Protein AF-A0A7V0VY86-F1 (afdb_monomer)

Radius of gyration: 15.81 Å; Cα contacts (8 Å, |Δi|>4): 49; chains: 1; bounding box: 32×52×27 Å

Mean predicted aligned error: 5.52 Å

Nearest PDB structures (foldseek):
  6ovq-assembly2_B  TM=9.424E-01  e=4.653E-03  Streptomyces argillaceus
  3n6q-assembly3_B  TM=8.918E-01  e=1.572E-02  Escherichia coli DH5[alpha]
  7utf-assembly2_D  TM=8.938E-01  e=2.165E-02  Rhizobium leguminosarum
  1lqa-assembly1_A  TM=8.939E-01  e=2.797E-02  Escherichia coli
  7utf-assembly1_A  TM=7.248E-01  e=6.834E-03  Rhizobium leguminosarum

Foldseek 3Di:
DLVQLQVLQVVVVAGSLLVVQLVQLLDPVDPHDDDDDDDPVVCVRRVCSNVDNRDPVSVVSVVVVVVVVVVVVPPPPDDDDD

Secondary structure (DSSP, 8-state):
-HHHHHHHHHHTT--HHHHHHHHHHTSTT--------SSTHHHHHHGGGTT----HHHHHHHHHHHHHHHHHHTSPPP----

Structure (mmCIF, N/CA/C/O backbone):
data_AF-A0A7V0VY86-F1
#
_entry.id   AF-A0A7V0VY86-F1
#
loop_
_atom_site.group_PDB
_atom_site.id
_atom_site.type_symbol
_atom_site.label_atom_id
_atom_site.label_alt_id
_atom_site.label_comp_id
_atom_site.label_asym_id
_atom_site.label_entity_id
_atom_site.label_seq_id
_atom_site.pdbx_PDB_ins_code
_atom_site.Cartn_x
_atom_site.Cartn_y
_atom_site.Cartn_z
_atom_site.occupancy
_atom_site.B_iso_or_equiv
_atom_site.auth_seq_id
_atom_site.auth_comp_id
_atom_site.auth_asym_id
_atom_site.auth_atom_id
_atom_site.pdbx_PDB_model_num
ATOM 1 N N . MET A 1 1 ? -6.436 12.674 3.783 1.00 89.06 1 MET A N 1
ATOM 2 C CA . MET A 1 1 ? -6.251 11.663 2.723 1.00 89.06 1 MET A CA 1
ATOM 3 C C . MET A 1 1 ? -5.445 10.491 3.254 1.00 89.06 1 MET A C 1
ATOM 5 O O . MET A 1 1 ? -6.042 9.454 3.471 1.00 89.06 1 MET A O 1
ATOM 9 N N . VAL A 1 2 ? -4.157 10.677 3.565 1.00 93.75 2 VAL A N 1
ATOM 10 C CA . VAL A 1 2 ? -3.255 9.623 4.080 1.00 93.75 2 VAL A CA 1
ATOM 11 C C . VAL A 1 2 ? -3.862 8.834 5.251 1.00 93.75 2 VAL A C 1
ATOM 13 O O . VAL A 1 2 ? -3.964 7.616 5.172 1.00 93.75 2 VAL A O 1
ATOM 16 N N . GLU A 1 3 ? -4.379 9.517 6.279 1.00 96.00 3 GLU A N 1
ATOM 17 C CA . GLU A 1 3 ? -5.028 8.852 7.427 1.00 96.00 3 GLU A CA 1
ATOM 18 C C . GLU A 1 3 ? -6.267 8.027 7.060 1.00 96.00 3 GLU A C 1
ATOM 20 O O . GLU A 1 3 ? -6.578 7.064 7.745 1.00 96.00 3 GLU A O 1
ATOM 25 N N . LYS A 1 4 ? -6.967 8.365 5.970 1.00 97.06 4 LYS A N 1
ATOM 26 C CA . LYS A 1 4 ? -8.142 7.606 5.515 1.00 97.06 4 LYS A CA 1
ATOM 27 C C . LYS A 1 4 ? -7.764 6.334 4.756 1.00 97.06 4 LYS A C 1
ATOM 29 O O . LYS A 1 4 ? -8.557 5.407 4.718 1.00 97.06 4 LYS A O 1
ATOM 34 N N . LEU A 1 5 ? -6.569 6.287 4.166 1.00 98.06 5 LEU A N 1
ATOM 35 C CA . LEU A 1 5 ? -6.058 5.108 3.459 1.00 98.06 5 LEU A CA 1
ATOM 36 C C . LEU A 1 5 ? -5.457 4.075 4.423 1.00 98.06 5 LEU A C 1
ATOM 38 O O . LEU A 1 5 ? -5.381 2.894 4.100 1.00 98.06 5 LEU A O 1
ATOM 42 N N . ARG A 1 6 ? -5.027 4.508 5.613 1.00 98.00 6 ARG A N 1
ATOM 43 C CA . ARG A 1 6 ? -4.35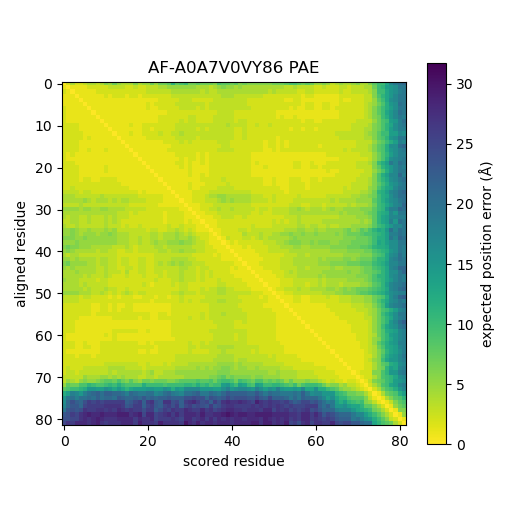6 3.649 6.593 1.00 98.00 6 ARG A CA 1
ATOM 44 C C . ARG A 1 6 ? -5.202 2.444 7.051 1.00 98.00 6 ARG A C 1
ATOM 46 O O . ARG A 1 6 ? -4.659 1.343 7.010 1.00 98.00 6 ARG A O 1
ATOM 53 N N . PRO A 1 7 ? -6.509 2.584 7.361 1.00 98.19 7 PRO A N 1
ATOM 54 C CA . PRO A 1 7 ? -7.347 1.445 7.744 1.00 98.19 7 PRO A CA 1
ATOM 55 C C . PRO A 1 7 ? -7.454 0.366 6.659 1.00 98.19 7 PRO A C 1
ATOM 57 O O . PRO A 1 7 ? -7.551 -0.816 6.977 1.00 98.19 7 PRO A O 1
ATOM 60 N N . ILE A 1 8 ? -7.392 0.756 5.380 1.00 98.31 8 ILE A N 1
ATOM 61 C CA . ILE A 1 8 ? -7.434 -0.172 4.238 1.00 98.31 8 ILE A CA 1
ATOM 62 C C . ILE A 1 8 ? -6.175 -1.049 4.222 1.00 98.31 8 ILE A C 1
ATOM 64 O O . ILE A 1 8 ? -6.249 -2.257 4.002 1.00 98.31 8 ILE A O 1
ATOM 68 N N . ALA A 1 9 ? -5.010 -0.461 4.507 1.00 97.69 9 ALA A N 1
ATOM 69 C CA . ALA A 1 9 ? -3.76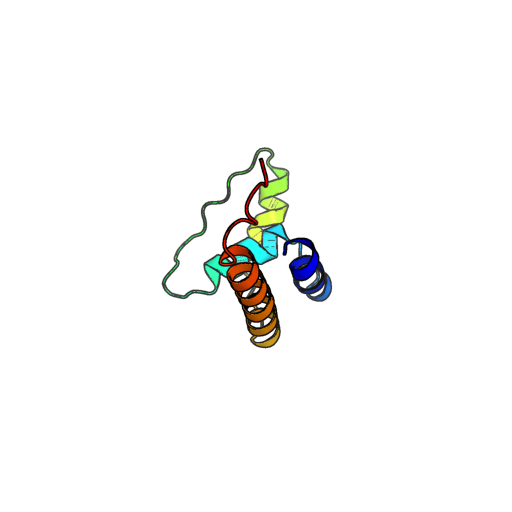8 -1.217 4.628 1.00 97.69 9 ALA A CA 1
ATOM 70 C C . ALA A 1 9 ? -3.775 -2.133 5.863 1.00 97.69 9 ALA A C 1
ATOM 72 O O . ALA A 1 9 ? -3.453 -3.318 5.764 1.00 97.69 9 ALA A O 1
ATOM 73 N N . GLU A 1 10 ? -4.213 -1.603 7.008 1.00 97.69 10 GLU A N 1
ATOM 74 C CA . GLU A 1 10 ? -4.255 -2.325 8.283 1.00 97.69 10 GLU A CA 1
ATOM 75 C C . GLU A 1 10 ? -5.187 -3.543 8.236 1.00 97.69 10 GLU A C 1
ATOM 77 O O . GLU A 1 10 ? -4.777 -4.621 8.671 1.00 97.69 10 GLU A O 1
ATOM 82 N N . ARG A 1 11 ? -6.391 -3.427 7.645 1.00 97.44 11 ARG A N 1
ATOM 83 C CA . ARG A 1 11 ? -7.322 -4.570 7.513 1.00 97.44 11 ARG A CA 1
ATOM 84 C C . ARG A 1 11 ? -6.770 -5.703 6.645 1.00 97.44 11 ARG A C 1
ATOM 86 O O . ARG A 1 11 ? -7.166 -6.850 6.816 1.00 97.44 11 ARG A O 1
ATOM 93 N N . ASN A 1 12 ? -5.825 -5.388 5.760 1.00 97.00 12 ASN A N 1
ATOM 94 C CA . ASN A 1 12 ? -5.128 -6.350 4.911 1.00 97.00 12 ASN A CA 1
ATOM 95 C C . ASN A 1 12 ? -3.804 -6.854 5.524 1.00 97.00 12 ASN A C 1
ATOM 97 O O . ASN A 1 12 ? -3.111 -7.661 4.904 1.00 97.00 12 ASN A O 1
ATOM 101 N N . GLY A 1 13 ? -3.428 -6.396 6.727 1.00 96.44 13 GLY A N 1
ATOM 102 C CA . GLY A 1 13 ? -2.164 -6.760 7.376 1.00 96.44 13 GLY A CA 1
ATOM 103 C C . GLY A 1 13 ? -0.929 -6.205 6.658 1.00 96.44 13 GLY A C 1
ATOM 104 O O . GLY A 1 13 ? 0.132 -6.830 6.673 1.00 96.44 13 GLY A O 1
ATOM 105 N N . ARG A 1 14 ? -1.068 -5.058 5.985 1.00 96.88 14 ARG A N 1
ATOM 106 C CA . ARG A 1 14 ? -0.044 -4.452 5.126 1.00 96.88 14 ARG A CA 1
ATOM 107 C C . ARG A 1 14 ? 0.276 -3.026 5.557 1.00 96.88 14 ARG A C 1
ATOM 109 O O . ARG A 1 14 ? -0.497 -2.373 6.255 1.00 96.88 14 ARG A O 1
ATOM 116 N N . THR A 1 15 ? 1.426 -2.518 5.124 1.00 96.12 15 THR A N 1
ATOM 117 C CA . THR A 1 15 ? 1.810 -1.122 5.372 1.00 96.12 15 THR A CA 1
ATOM 118 C C . THR A 1 15 ? 1.186 -0.185 4.341 1.00 96.12 15 THR A C 1
ATOM 120 O O . THR A 1 15 ? 0.846 -0.580 3.223 1.00 96.12 15 THR A O 1
ATOM 123 N N . LEU A 1 16 ? 1.067 1.099 4.685 1.00 96.31 16 LEU A N 1
ATOM 124 C CA . LEU A 1 16 ? 0.559 2.102 3.746 1.00 96.31 16 LEU A CA 1
ATOM 125 C C . LEU A 1 16 ? 1.464 2.253 2.508 1.00 96.31 16 LEU A C 1
ATOM 127 O O . LEU A 1 16 ? 0.973 2.499 1.408 1.00 96.31 16 LEU A O 1
ATOM 131 N N . SER A 1 17 ? 2.776 2.056 2.671 1.00 95.31 17 SER A N 1
ATOM 132 C CA . SER A 1 17 ? 3.735 2.020 1.561 1.00 95.31 17 SER A CA 1
ATOM 133 C C . SER A 1 17 ? 3.417 0.877 0.597 1.00 95.31 17 SER A C 1
ATOM 135 O O . SER A 1 17 ? 3.399 1.080 -0.616 1.00 95.31 17 SER A O 1
ATOM 137 N N . GLN A 1 18 ? 3.110 -0.309 1.134 1.00 97.06 18 GLN A N 1
ATOM 138 C CA . GLN A 1 18 ? 2.703 -1.456 0.326 1.00 97.06 18 GLN A CA 1
ATOM 139 C C . GLN A 1 18 ? 1.381 -1.188 -0.405 1.00 97.06 18 GLN A C 1
ATOM 141 O O . GLN A 1 18 ? 1.274 -1.513 -1.583 1.00 97.06 18 GLN A O 1
ATOM 146 N N . LEU A 1 19 ? 0.410 -0.530 0.244 1.00 97.94 19 LEU A N 1
ATOM 147 C CA . LEU A 1 19 ? -0.870 -0.177 -0.385 1.00 97.94 19 LEU A CA 1
ATOM 148 C C . LEU A 1 19 ? -0.661 0.737 -1.598 1.00 97.94 19 LEU A C 1
ATOM 150 O O . LEU A 1 19 ? -1.253 0.519 -2.651 1.00 97.94 19 LEU A O 1
ATOM 154 N N . ALA A 1 20 ? 0.204 1.744 -1.466 1.00 96.88 20 ALA A N 1
ATOM 155 C CA . ALA A 1 20 ? 0.505 2.669 -2.554 1.00 96.88 20 ALA A CA 1
ATOM 156 C C . ALA A 1 20 ? 1.163 1.966 -3.754 1.00 96.88 20 ALA A C 1
ATOM 158 O O . ALA A 1 20 ? 0.830 2.263 -4.900 1.00 96.88 20 ALA A O 1
ATOM 159 N N . ILE A 1 21 ? 2.070 1.018 -3.501 1.00 97.44 21 ILE A N 1
ATOM 160 C CA . ILE A 1 21 ? 2.723 0.235 -4.558 1.00 97.44 21 ILE A CA 1
ATOM 161 C C . ILE A 1 21 ? 1.707 -0.690 -5.242 1.00 97.44 21 ILE A C 1
ATOM 163 O O . ILE A 1 21 ? 1.598 -0.665 -6.468 1.00 97.44 21 ILE A O 1
ATOM 167 N N . ALA A 1 22 ? 0.917 -1.438 -4.465 1.00 97.81 22 ALA A N 1
ATOM 168 C CA . ALA A 1 22 ? -0.134 -2.315 -4.982 1.00 97.81 22 ALA A CA 1
ATOM 169 C C . ALA A 1 22 ? -1.168 -1.536 -5.811 1.00 97.81 22 ALA A C 1
ATOM 171 O O . ALA A 1 22 ? -1.581 -1.975 -6.882 1.00 97.81 22 ALA A O 1
ATOM 172 N N . TRP A 1 23 ? -1.529 -0.323 -5.378 1.00 97.88 23 TRP A N 1
ATOM 173 C CA . TRP A 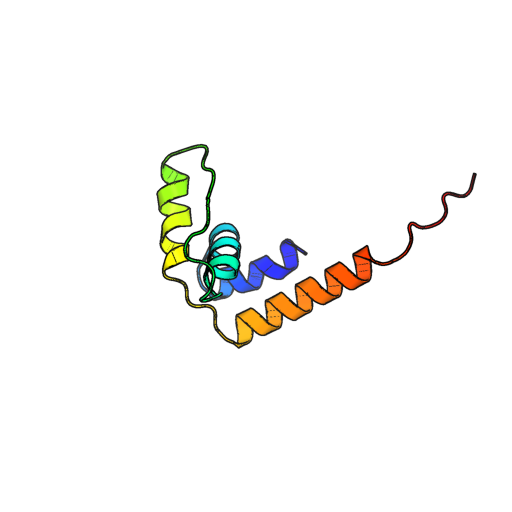1 23 ? -2.433 0.558 -6.117 1.00 97.88 23 TRP A CA 1
ATOM 174 C C . TRP A 1 23 ? -1.921 0.926 -7.513 1.00 97.88 23 TRP A C 1
ATOM 176 O O . TRP A 1 23 ? -2.711 1.019 -8.453 1.00 97.88 23 TRP A O 1
ATOM 186 N N . VAL A 1 24 ? -0.613 1.144 -7.655 1.00 97.12 24 VAL A N 1
ATOM 187 C CA . VAL A 1 24 ? 0.017 1.432 -8.950 1.00 97.12 24 VAL A CA 1
ATOM 188 C C . VAL A 1 24 ? 0.074 0.170 -9.811 1.00 97.12 24 VAL A C 1
ATOM 190 O O . VAL A 1 24 ? -0.302 0.215 -10.982 1.00 97.12 24 VAL A O 1
ATOM 193 N N . LEU A 1 25 ? 0.497 -0.953 -9.224 1.00 97.12 25 LEU A N 1
ATOM 194 C CA . LEU A 1 25 ? 0.694 -2.227 -9.923 1.00 97.12 25 LEU A CA 1
ATOM 195 C C . LEU A 1 25 ? -0.608 -2.953 -10.287 1.00 97.12 25 LEU A C 1
ATOM 197 O O . LEU A 1 25 ? -0.588 -3.813 -11.158 1.00 97.12 25 LEU A O 1
ATOM 201 N N . ARG A 1 26 ? -1.754 -2.591 -9.692 1.00 96.62 26 ARG A N 1
ATOM 202 C CA . ARG A 1 26 ? -3.061 -3.191 -10.033 1.00 96.62 26 ARG A CA 1
ATOM 203 C C . ARG A 1 26 ? -3.456 -3.007 -11.500 1.00 96.62 26 ARG A C 1
ATOM 205 O O . ARG A 1 26 ? -4.349 -3.688 -11.993 1.00 96.62 26 ARG A O 1
ATOM 212 N N . ARG A 1 27 ? -2.883 -2.003 -12.170 1.00 95.88 27 ARG A N 1
ATOM 213 C CA . ARG A 1 27 ? -3.197 -1.691 -13.561 1.00 95.88 27 ARG A CA 1
ATOM 214 C C . ARG A 1 27 ? -2.414 -2.628 -14.476 1.00 95.88 27 ARG A C 1
ATOM 216 O O . ARG A 1 27 ? -1.188 -2.578 -14.443 1.00 95.88 27 ARG A O 1
ATOM 223 N N . PRO A 1 28 ? -3.079 -3.397 -15.354 1.00 93.69 28 PRO A N 1
ATOM 224 C CA . PRO A 1 28 ? -2.390 -4.369 -16.200 1.00 93.69 28 PRO A CA 1
ATOM 225 C C . PRO A 1 28 ? -1.442 -3.713 -17.215 1.00 93.69 28 PRO A C 1
ATOM 227 O O . PRO A 1 28 ? -0.534 -4.365 -17.719 1.00 93.69 28 PRO A O 1
ATOM 230 N N . GLU A 1 29 ? -1.616 -2.419 -17.507 1.00 96.94 29 GLU A N 1
ATOM 231 C CA . GLU A 1 29 ? -0.704 -1.671 -18.380 1.00 96.94 29 GLU A CA 1
ATOM 232 C C . GLU A 1 29 ? 0.611 -1.262 -17.689 1.00 96.94 29 GLU A C 1
ATOM 234 O O . GLU A 1 29 ? 1.547 -0.822 -18.357 1.00 96.94 29 GLU A O 1
ATOM 239 N N . VAL A 1 30 ? 0.691 -1.364 -16.358 1.00 96.31 30 VAL A N 1
ATOM 240 C CA . VAL A 1 30 ? 1.862 -0.970 -15.570 1.00 96.31 30 VAL A CA 1
ATOM 241 C C . VAL A 1 30 ? 2.715 -2.202 -15.292 1.00 96.31 30 VAL A C 1
ATOM 243 O O . VAL A 1 30 ? 2.333 -3.085 -14.535 1.00 96.31 30 VAL A O 1
ATOM 246 N N . THR A 1 31 ? 3.906 -2.251 -15.883 1.00 93.31 31 THR A N 1
ATOM 247 C CA . THR A 1 31 ? 4.809 -3.407 -15.752 1.00 93.31 31 THR A CA 1
ATOM 248 C C . THR A 1 31 ? 5.689 -3.357 -14.508 1.00 93.31 31 THR A C 1
ATOM 250 O O . THR A 1 31 ? 6.157 -4.392 -14.043 1.00 93.31 31 THR A O 1
ATOM 253 N N . SER A 1 32 ? 5.963 -2.163 -13.978 1.00 93.25 32 SER A N 1
ATOM 254 C CA . SER A 1 32 ? 6.792 -1.989 -12.785 1.00 93.25 32 SER A CA 1
ATOM 255 C C . SER A 1 32 ? 6.498 -0.677 -12.061 1.00 93.25 32 SER A C 1
ATOM 257 O O . SER A 1 32 ? 6.059 0.305 -12.662 1.00 93.25 32 SER A O 1
ATOM 259 N N . ALA A 1 33 ? 6.784 -0.663 -10.760 1.00 94.50 33 ALA A N 1
ATOM 260 C CA . ALA A 1 33 ? 6.761 0.521 -9.914 1.00 94.50 33 ALA A CA 1
ATOM 261 C C . ALA A 1 33 ? 8.186 0.806 -9.421 1.00 94.50 33 ALA A C 1
ATOM 263 O O . ALA A 1 33 ? 8.836 -0.063 -8.841 1.00 94.50 33 ALA A O 1
ATOM 264 N N . ILE A 1 34 ? 8.683 2.024 -9.649 1.00 95.06 34 ILE A N 1
ATOM 265 C CA . ILE A 1 34 ? 10.011 2.439 -9.182 1.00 95.06 34 ILE A CA 1
ATOM 266 C C . ILE A 1 34 ? 9.890 2.914 -7.732 1.00 95.06 34 ILE A C 1
ATOM 268 O O . ILE A 1 34 ? 9.259 3.935 -7.460 1.00 95.06 34 ILE A O 1
ATOM 272 N N . VAL A 1 35 ? 10.517 2.188 -6.803 1.00 93.69 35 VAL A N 1
ATOM 273 C CA . VAL A 1 35 ? 10.470 2.480 -5.363 1.00 93.69 35 VAL A CA 1
ATOM 274 C C . VAL A 1 35 ? 11.854 2.894 -4.870 1.00 93.69 35 VAL A C 1
ATOM 276 O O . VAL A 1 35 ? 12.788 2.097 -4.835 1.00 93.69 35 VAL A O 1
ATOM 279 N N . GLY A 1 36 ? 11.995 4.163 -4.483 1.00 94.38 36 GLY A N 1
ATOM 280 C CA . GLY A 1 36 ? 13.227 4.680 -3.8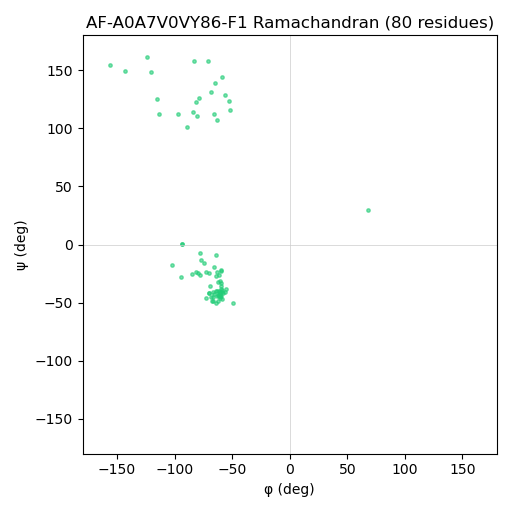89 1.00 94.38 36 GLY A CA 1
ATOM 281 C C . GLY A 1 36 ? 13.343 4.303 -2.412 1.00 94.38 36 GLY A C 1
ATOM 282 O O . GLY A 1 36 ? 12.457 4.618 -1.618 1.00 94.38 36 GLY A O 1
ATOM 283 N N . VAL A 1 37 ? 14.459 3.686 -2.024 1.00 93.12 37 VAL A N 1
ATOM 284 C CA . VAL A 1 37 ? 14.739 3.283 -0.637 1.00 93.12 37 VAL A CA 1
ATOM 285 C C . VAL A 1 37 ? 16.010 3.950 -0.115 1.00 93.12 37 VAL A C 1
ATOM 287 O O . VAL A 1 37 ? 16.940 4.225 -0.870 1.00 93.12 37 VAL A O 1
ATOM 290 N N . ARG A 1 38 ? 16.063 4.222 1.193 1.00 94.94 38 ARG A N 1
ATOM 291 C CA . ARG A 1 38 ? 17.243 4.789 1.874 1.00 94.94 38 ARG A CA 1
ATOM 292 C C . ARG A 1 38 ? 18.035 3.748 2.662 1.00 94.94 38 ARG A C 1
ATOM 294 O O . ARG A 1 38 ? 19.173 4.016 3.034 1.00 94.94 38 ARG A O 1
ATOM 301 N N . ARG A 1 39 ? 17.433 2.595 2.966 1.00 95.00 39 ARG A N 1
ATOM 302 C CA . ARG A 1 39 ? 18.054 1.484 3.703 1.00 95.00 39 ARG A CA 1
ATOM 303 C C . ARG A 1 39 ? 17.575 0.134 3.150 1.00 95.00 39 ARG A C 1
ATOM 305 O O . ARG A 1 39 ? 16.417 0.059 2.741 1.00 95.00 39 ARG A O 1
ATOM 312 N N . PRO A 1 40 ? 18.400 -0.931 3.206 1.00 93.31 40 PRO A N 1
ATOM 313 C CA . PRO A 1 40 ? 18.037 -2.258 2.697 1.00 93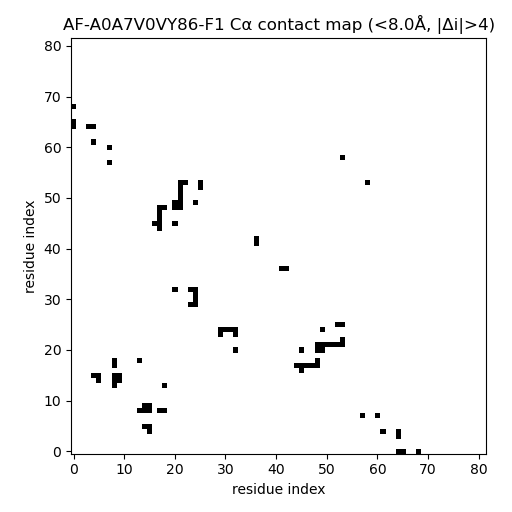.31 40 PRO A CA 1
ATOM 314 C C . PRO A 1 40 ? 16.749 -2.844 3.288 1.00 93.31 40 PRO A C 1
ATOM 316 O O . PRO A 1 40 ? 15.951 -3.401 2.548 1.00 93.31 40 PRO A O 1
ATOM 319 N N . SER A 1 41 ? 16.481 -2.642 4.582 1.00 93.50 41 SER A N 1
ATOM 320 C CA . SER A 1 41 ? 15.266 -3.161 5.232 1.00 93.50 41 SER A CA 1
ATOM 321 C C . SER A 1 41 ? 13.959 -2.640 4.620 1.00 93.50 41 SER A C 1
ATOM 323 O O . SER A 1 41 ? 12.923 -3.284 4.726 1.00 93.50 41 SER A O 1
ATOM 325 N N . GLN A 1 42 ? 13.987 -1.491 3.936 1.00 93.75 42 GLN A N 1
ATOM 326 C CA . GLN A 1 42 ? 12.809 -0.975 3.234 1.00 93.75 42 GLN A CA 1
ATOM 327 C C . GLN A 1 42 ? 12.492 -1.777 1.968 1.00 93.75 42 GLN A C 1
ATOM 329 O O . GLN A 1 42 ? 11.351 -1.768 1.518 1.00 93.75 42 GLN A O 1
ATOM 334 N N . ILE A 1 43 ? 13.478 -2.468 1.389 1.00 91.62 43 ILE A N 1
ATOM 335 C CA . ILE A 1 43 ? 13.255 -3.389 0.269 1.00 91.62 43 ILE A CA 1
ATOM 336 C C . ILE A 1 43 ? 12.426 -4.571 0.767 1.00 91.62 43 ILE A C 1
ATOM 338 O O . ILE A 1 43 ? 11.404 -4.883 0.170 1.00 91.62 43 ILE A O 1
ATOM 342 N N . GLU A 1 44 ? 12.815 -5.167 1.895 1.00 91.25 44 GLU A N 1
ATOM 343 C CA . GLU A 1 44 ? 12.081 -6.272 2.528 1.00 91.25 44 GLU A CA 1
ATOM 344 C C . GLU A 1 44 ? 10.650 -5.862 2.911 1.00 91.25 44 GLU A C 1
ATOM 346 O O . GLU A 1 44 ? 9.718 -6.646 2.759 1.00 91.25 44 GLU A O 1
ATOM 351 N N . GLU A 1 45 ? 10.455 -4.610 3.339 1.00 90.88 45 GLU A N 1
ATOM 352 C CA . GLU A 1 45 ? 9.127 -4.063 3.631 1.00 90.88 45 GLU A CA 1
ATOM 353 C C . GLU A 1 45 ? 8.284 -3.850 2.363 1.00 90.88 45 GLU A C 1
ATOM 355 O O . GLU A 1 45 ? 7.087 -4.122 2.364 1.00 90.88 45 GLU A O 1
ATOM 360 N N . THR A 1 46 ? 8.865 -3.342 1.274 1.00 92.88 46 THR A N 1
ATOM 361 C CA . THR A 1 46 ? 8.095 -2.889 0.098 1.00 92.88 46 THR A CA 1
ATOM 362 C C . THR A 1 46 ? 7.941 -3.945 -0.992 1.00 92.88 46 THR A C 1
ATOM 364 O O . THR A 1 46 ? 6.924 -3.938 -1.682 1.00 92.88 46 THR A O 1
ATOM 367 N N . ALA A 1 47 ? 8.882 -4.884 -1.123 1.00 93.00 47 ALA A N 1
ATOM 368 C CA . A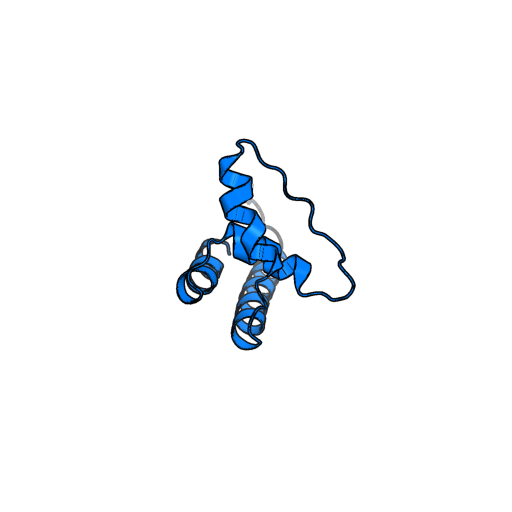LA A 1 47 ? 8.841 -5.943 -2.133 1.00 93.00 47 ALA A CA 1
ATOM 369 C C . ALA A 1 47 ? 7.555 -6.799 -2.096 1.00 93.00 47 ALA A C 1
ATOM 371 O O . ALA A 1 47 ? 6.987 -7.024 -3.165 1.00 93.00 47 ALA A O 1
ATOM 372 N N . PRO A 1 48 ? 7.006 -7.191 -0.923 1.00 94.25 48 PRO A N 1
ATOM 373 C CA . PRO A 1 48 ? 5.772 -7.981 -0.855 1.00 94.25 48 PRO A CA 1
ATOM 374 C C . PRO A 1 48 ? 4.520 -7.276 -1.396 1.00 94.25 48 PRO A C 1
ATOM 376 O O . PRO A 1 48 ? 3.464 -7.899 -1.477 1.00 94.25 48 PRO A O 1
ATOM 379 N N . ALA A 1 49 ? 4.597 -5.977 -1.706 1.00 95.00 49 ALA A N 1
ATOM 380 C CA . ALA A 1 49 ? 3.496 -5.240 -2.317 1.00 95.00 49 ALA A CA 1
ATOM 381 C C . ALA A 1 49 ? 3.233 -5.649 -3.772 1.00 95.00 49 ALA A C 1
ATOM 383 O O . ALA A 1 49 ? 2.114 -5.476 -4.244 1.00 95.00 49 ALA A O 1
ATOM 384 N N . GLY A 1 50 ? 4.242 -6.183 -4.472 1.00 93.69 50 GLY A N 1
ATOM 385 C CA . GLY A 1 50 ? 4.097 -6.641 -5.857 1.00 93.69 50 GLY A CA 1
ATOM 386 C C . GLY A 1 50 ? 3.127 -7.812 -6.013 1.00 93.69 50 GLY A C 1
ATOM 387 O O . GLY A 1 50 ? 2.478 -7.930 -7.046 1.00 93.69 50 GLY A O 1
ATOM 388 N N . ASP A 1 51 ? 2.972 -8.617 -4.962 1.00 93.31 51 ASP A N 1
ATOM 389 C CA . ASP A 1 51 ? 2.085 -9.785 -4.945 1.00 93.31 51 ASP A CA 1
ATOM 390 C C . ASP A 1 51 ? 0.689 -9.466 -4.392 1.00 93.31 51 ASP A C 1
ATOM 392 O O . ASP A 1 51 ? -0.159 -10.350 -4.246 1.00 93.31 51 ASP A O 1
ATOM 396 N N . TRP A 1 52 ? 0.437 -8.210 -4.015 1.00 96.81 52 TRP A N 1
ATOM 397 C CA . TRP A 1 52 ? -0.818 -7.836 -3.385 1.00 96.81 52 TRP A CA 1
ATOM 398 C C . TRP A 1 52 ? -1.869 -7.441 -4.420 1.00 96.81 52 TRP A C 1
ATOM 400 O O . TRP A 1 52 ? -1.910 -6.314 -4.912 1.00 96.81 52 TRP A O 1
ATOM 410 N N . ASN A 1 53 ? -2.781 -8.375 -4.686 1.00 96.50 53 ASN A N 1
ATOM 411 C CA . ASN A 1 53 ? -3.976 -8.105 -5.469 1.00 96.50 53 ASN A CA 1
ATOM 412 C C . ASN A 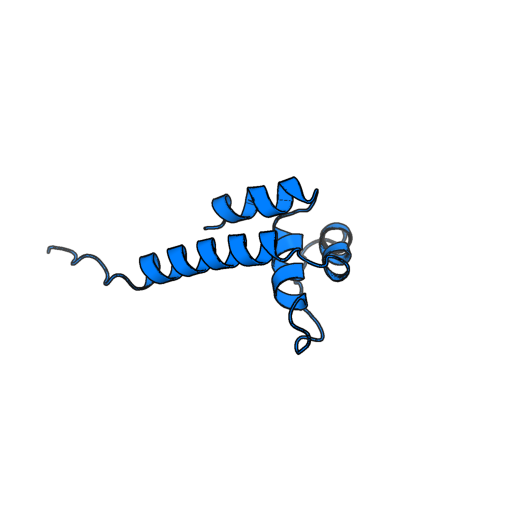1 53 ? -5.043 -7.431 -4.590 1.00 96.50 53 ASN A C 1
ATOM 414 O O . ASN A 1 53 ? -5.584 -8.060 -3.679 1.00 96.50 53 ASN A O 1
ATOM 418 N N . LEU A 1 54 ? -5.318 -6.149 -4.840 1.00 97.75 54 LEU A N 1
ATOM 419 C CA . LEU A 1 54 ? -6.346 -5.402 -4.111 1.00 97.75 54 LEU A CA 1
ATOM 420 C C . LEU A 1 54 ? -7.734 -5.978 -4.400 1.00 97.75 54 LEU A C 1
ATOM 422 O O . LEU A 1 54 ? -8.040 -6.314 -5.544 1.00 97.75 54 LEU A O 1
ATOM 426 N N . SER A 1 55 ? -8.572 -6.068 -3.367 1.00 98.19 55 SER A N 1
ATOM 427 C CA . SER A 1 55 ? -9.972 -6.450 -3.547 1.00 98.19 55 SER A CA 1
ATOM 428 C C . SER A 1 55 ? -10.763 -5.332 -4.230 1.00 98.19 55 SER A C 1
ATOM 430 O O . SER A 1 55 ? -10.392 -4.157 -4.157 1.00 98.19 55 SER A O 1
ATOM 432 N N . ASP A 1 56 ? -11.886 -5.682 -4.856 1.00 98.31 56 ASP A N 1
ATOM 433 C CA . ASP A 1 56 ? -12.792 -4.689 -5.445 1.00 98.31 56 ASP A CA 1
ATOM 434 C C . ASP A 1 56 ? -13.319 -3.701 -4.389 1.00 98.31 56 ASP A C 1
ATOM 436 O O . ASP A 1 56 ? -13.482 -2.515 -4.676 1.00 98.31 56 ASP A O 1
ATOM 440 N N . GLU A 1 57 ? -13.517 -4.169 -3.151 1.00 98.38 57 GLU A N 1
ATOM 441 C CA . GLU A 1 57 ? -13.888 -3.334 -2.003 1.00 98.38 57 GLU A CA 1
ATOM 442 C C . GLU A 1 57 ? -12.781 -2.327 -1.660 1.00 98.38 57 GLU A C 1
ATOM 444 O O . GLU A 1 57 ? -13.043 -1.128 -1.580 1.00 98.38 57 GLU A O 1
ATOM 449 N N . ASP A 1 58 ? -11.529 -2.783 -1.522 1.00 98.31 58 ASP A N 1
ATOM 450 C CA . ASP A 1 58 ? -10.391 -1.890 -1.265 1.00 98.31 58 ASP A CA 1
ATOM 451 C C . ASP A 1 58 ? -10.233 -0.856 -2.382 1.00 98.31 58 ASP A C 1
ATOM 453 O O . ASP A 1 58 ? -9.962 0.315 -2.120 1.00 98.31 58 ASP A O 1
ATOM 457 N N . ILE A 1 59 ? -10.418 -1.274 -3.636 1.00 98.50 59 ILE A N 1
ATOM 458 C CA . ILE A 1 59 ? -10.347 -0.379 -4.788 1.00 98.50 59 ILE A CA 1
ATOM 459 C C . ILE A 1 59 ? -11.425 0.701 -4.705 1.00 98.50 59 ILE A C 1
ATOM 461 O O . ILE A 1 59 ? -11.102 1.880 -4.875 1.00 98.50 59 ILE A O 1
ATOM 465 N N . ALA A 1 60 ? -12.674 0.314 -4.447 1.00 98.50 60 ALA A N 1
ATOM 466 C CA . ALA A 1 60 ? -13.790 1.245 -4.334 1.00 98.50 60 ALA A CA 1
ATOM 467 C C . ALA A 1 60 ? -13.569 2.248 -3.189 1.00 98.50 60 ALA A C 1
ATOM 469 O O . ALA A 1 60 ? -13.725 3.455 -3.384 1.00 98.50 60 ALA A O 1
ATOM 470 N N . ASP A 1 61 ? -13.115 1.773 -2.028 1.00 98.31 61 ASP A N 1
ATOM 471 C CA . ASP A 1 61 ? -12.823 2.621 -0.870 1.00 98.31 61 ASP A CA 1
ATOM 472 C C . ASP A 1 61 ? -11.712 3.641 -1.171 1.00 98.31 61 ASP A C 1
ATOM 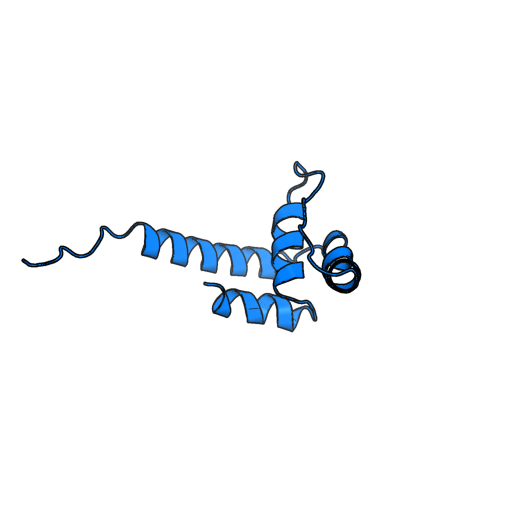474 O O . ASP A 1 61 ? -11.837 4.828 -0.845 1.00 98.31 61 ASP A O 1
ATOM 478 N N . ILE A 1 62 ? -10.634 3.217 -1.843 1.00 98.31 62 ILE A N 1
ATOM 479 C CA . ILE A 1 62 ? -9.552 4.121 -2.260 1.00 98.31 62 ILE A CA 1
ATOM 480 C C . ILE A 1 62 ? -10.078 5.167 -3.249 1.00 98.31 62 ILE A C 1
ATOM 482 O O . ILE A 1 62 ? -9.757 6.348 -3.099 1.00 98.31 62 ILE A O 1
ATOM 486 N N . GLN A 1 63 ? -10.891 4.772 -4.235 1.00 97.88 63 GLN A N 1
ATOM 487 C CA . GLN A 1 63 ? -11.468 5.705 -5.212 1.00 97.88 63 GLN A CA 1
ATOM 488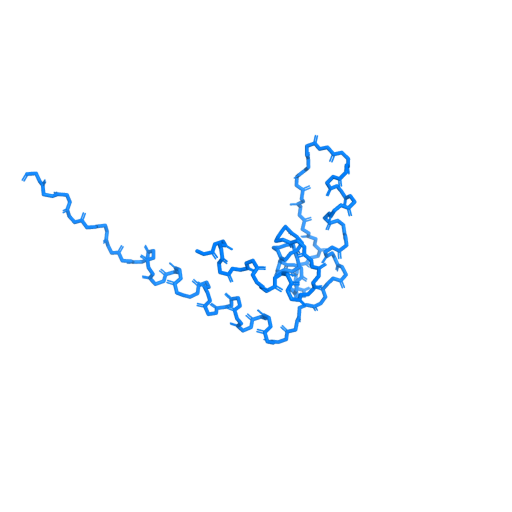 C C . GLN A 1 63 ? -12.313 6.781 -4.532 1.00 97.88 63 GLN A C 1
ATOM 490 O O . GLN A 1 63 ? -12.090 7.965 -4.779 1.00 97.88 63 GLN A O 1
ATOM 495 N N . LEU A 1 64 ? -13.192 6.398 -3.605 1.00 97.94 64 LEU A N 1
ATOM 496 C CA . LEU A 1 64 ? -14.011 7.346 -2.846 1.00 97.94 64 LEU A CA 1
ATOM 497 C C . LEU A 1 64 ? -13.157 8.368 -2.078 1.00 97.94 64 LEU A C 1
ATOM 499 O O . LEU A 1 64 ? -13.463 9.564 -2.066 1.00 97.94 64 LEU A O 1
ATOM 503 N N . ILE A 1 65 ? -12.063 7.918 -1.453 1.00 97.75 65 ILE A N 1
ATOM 504 C CA . ILE A 1 65 ? -11.139 8.797 -0.723 1.00 97.75 65 ILE A CA 1
ATOM 505 C C . ILE A 1 65 ? -10.428 9.772 -1.672 1.00 97.75 65 ILE A C 1
ATOM 507 O O . ILE A 1 65 ? -10.262 10.948 -1.325 1.00 97.75 65 ILE A O 1
ATOM 511 N N . LEU A 1 66 ? -9.987 9.297 -2.841 1.00 96.00 66 LEU A N 1
ATOM 512 C CA . LEU A 1 66 ? -9.307 10.120 -3.842 1.00 96.00 66 LEU A CA 1
ATOM 513 C C . LEU A 1 66 ? -10.256 11.163 -4.443 1.00 96.00 66 LEU A C 1
ATOM 515 O O . LEU A 1 66 ? -9.909 12.340 -4.467 1.00 96.00 66 LEU A O 1
ATOM 519 N N . GLU A 1 67 ? -11.478 10.778 -4.810 1.00 95.94 67 GLU A N 1
ATOM 520 C CA . GLU A 1 67 ? -12.502 11.696 -5.324 1.00 95.94 67 GLU A CA 1
ATOM 521 C C . GLU A 1 67 ? -12.865 12.791 -4.310 1.00 95.94 67 GLU A C 1
ATOM 523 O O . GLU A 1 67 ? -13.018 13.966 -4.658 1.00 95.94 67 GLU A O 1
ATOM 528 N N . GLU A 1 68 ? -12.993 12.439 -3.025 1.00 95.25 68 GLU A N 1
ATOM 529 C CA . GLU A 1 68 ? -13.220 13.421 -1.963 1.00 95.25 68 GLU A CA 1
ATOM 530 C C . GLU A 1 68 ? -12.057 14.420 -1.869 1.00 95.25 68 GLU A C 1
ATOM 532 O O . GLU A 1 68 ? -12.272 15.620 -1.657 1.00 95.25 68 GLU A O 1
ATOM 537 N N . TYR A 1 69 ? -10.821 13.937 -2.015 1.00 93.69 69 TYR A N 1
ATOM 538 C CA . TYR A 1 69 ? -9.631 14.777 -1.969 1.00 93.69 69 TYR A CA 1
ATOM 539 C C . TYR A 1 69 ? -9.517 15.690 -3.194 1.00 93.69 69 TYR A C 1
ATOM 541 O O . TYR A 1 69 ? -9.221 16.876 -3.036 1.00 93.69 69 TYR A O 1
ATOM 549 N N . GLU A 1 70 ? -9.808 15.181 -4.390 1.00 92.19 70 GLU A N 1
ATOM 550 C CA . GLU A 1 70 ? -9.849 15.961 -5.629 1.00 92.19 70 GLU A CA 1
ATOM 551 C C . GLU A 1 70 ? -10.894 17.073 -5.542 1.00 92.19 70 GLU A C 1
ATOM 553 O O . GLU A 1 70 ? -10.585 18.233 -5.806 1.00 92.19 70 GLU A O 1
ATOM 558 N N . ARG A 1 71 ? -12.101 16.765 -5.051 1.00 93.00 71 ARG A N 1
ATOM 559 C CA . ARG A 1 71 ? -13.171 17.755 -4.857 1.00 93.00 71 ARG A CA 1
ATOM 560 C C . ARG A 1 71 ? -12.776 18.864 -3.882 1.00 93.00 71 ARG A C 1
ATOM 562 O O . ARG A 1 71 ? -13.088 20.028 -4.115 1.00 93.00 71 ARG A O 1
ATOM 569 N N . LYS A 1 72 ? -12.087 18.513 -2.791 1.00 88.38 72 LYS A N 1
ATOM 570 C CA . LYS A 1 72 ? -11.564 19.486 -1.815 1.00 88.38 72 LYS A CA 1
ATOM 571 C C . LYS A 1 72 ? -10.429 20.330 -2.390 1.00 88.38 72 LYS A C 1
ATOM 573 O O . LYS A 1 72 ? -10.345 21.510 -2.072 1.00 88.38 72 LYS A O 1
ATOM 578 N N . SER A 1 73 ? -9.586 19.738 -3.231 1.00 84.94 73 SER A N 1
ATOM 579 C CA . SER A 1 73 ? -8.441 20.410 -3.859 1.00 84.94 73 SER A CA 1
ATOM 580 C C . SER A 1 73 ? -8.848 21.304 -5.037 1.00 84.94 73 SER A C 1
ATOM 582 O O . SER A 1 73 ? -8.171 22.284 -5.322 1.00 84.94 73 SER A O 1
ATOM 584 N N . ALA A 1 74 ? -9.969 20.997 -5.694 1.00 79.19 74 ALA A N 1
ATOM 585 C CA . ALA A 1 74 ? -10.551 21.791 -6.775 1.00 79.19 74 ALA A CA 1
ATOM 586 C C . ALA A 1 74 ? -11.324 23.034 -6.286 1.00 79.19 74 ALA A C 1
ATOM 588 O O . ALA A 1 74 ? -11.753 23.851 -7.104 1.00 79.19 74 ALA A O 1
ATOM 589 N N . ALA A 1 75 ? -11.520 23.201 -4.972 1.00 66.44 75 ALA A N 1
ATOM 590 C CA . ALA A 1 75 ? -12.125 24.409 -4.424 1.00 66.44 75 ALA A CA 1
ATOM 591 C C . ALA A 1 75 ? -11.169 25.608 -4.612 1.00 66.44 75 ALA A C 1
ATOM 593 O O . ALA A 1 75 ? -9.987 25.497 -4.276 1.00 66.44 75 ALA A O 1
ATOM 594 N N . PRO A 1 76 ? -11.642 26.757 -5.136 1.00 61.59 76 PRO A N 1
ATOM 595 C CA . PRO A 1 76 ? -10.787 27.921 -5.337 1.00 61.59 76 PRO A CA 1
ATOM 596 C C . PRO A 1 76 ? -10.180 28.375 -3.999 1.00 61.59 76 PRO A C 1
ATOM 598 O O . PRO A 1 76 ? -10.867 28.301 -2.974 1.00 61.59 76 PRO A O 1
ATOM 601 N N . PRO A 1 77 ? -8.922 28.861 -3.979 1.00 63.38 77 PRO A N 1
ATOM 602 C CA . PRO A 1 77 ? -8.305 29.334 -2.748 1.00 63.38 77 PRO A CA 1
ATOM 603 C C . PRO A 1 77 ? -9.183 30.429 -2.137 1.00 63.38 77 PRO A C 1
ATOM 605 O O . PRO A 1 77 ? -9.584 31.373 -2.825 1.00 63.38 77 PRO A O 1
ATOM 608 N N . ALA A 1 78 ? -9.517 30.281 -0.851 1.00 62.72 78 ALA A N 1
ATOM 609 C CA . ALA A 1 78 ? -10.272 31.283 -0.111 1.00 62.72 78 ALA A CA 1
ATOM 610 C C . ALA A 1 78 ? -9.571 32.638 -0.272 1.00 62.72 78 ALA A C 1
ATOM 612 O O . ALA A 1 78 ? -8.372 32.749 -0.010 1.00 62.72 78 ALA A O 1
ATOM 613 N N . LYS A 1 79 ? -10.300 33.649 -0.766 1.00 54.19 79 LYS A N 1
ATOM 614 C CA . LYS A 1 79 ? -9.760 34.997 -0.973 1.00 54.19 79 LYS A CA 1
ATOM 615 C C . LYS A 1 79 ? -9.109 35.467 0.329 1.00 54.19 79 LYS A C 1
ATOM 617 O O . LYS A 1 79 ? -9.803 35.639 1.329 1.00 54.19 79 LYS A O 1
ATOM 622 N N . SER A 1 80 ? -7.793 35.671 0.301 1.00 53.94 80 SER A N 1
ATOM 623 C CA . SER A 1 80 ? -7.088 36.403 1.348 1.00 53.94 80 SER A CA 1
ATOM 624 C C . SER A 1 80 ? -7.636 37.825 1.332 1.00 53.94 80 SER A C 1
ATOM 626 O O . SER A 1 80 ? -7.404 38.566 0.379 1.00 53.94 80 SER A O 1
ATOM 628 N N . VAL A 1 81 ? -8.436 38.165 2.340 1.00 50.62 81 VAL A N 1
ATOM 629 C CA . VAL A 1 81 ? -8.855 39.540 2.607 1.00 50.62 81 VAL A CA 1
ATOM 630 C C . VAL A 1 81 ? -7.590 40.297 3.008 1.00 50.62 81 VAL A C 1
ATOM 632 O O . VAL A 1 81 ? -6.972 39.963 4.019 1.00 50.62 81 VAL A O 1
ATOM 635 N N . LEU A 1 82 ? -7.167 41.224 2.147 1.00 56.25 82 LEU A N 1
ATOM 636 C CA . LEU A 1 82 ? -6.286 42.330 2.514 1.00 56.25 82 LEU A CA 1
ATOM 637 C C . LEU A 1 82 ? -7.119 43.416 3.196 1.00 56.25 82 LEU A C 1
ATOM 639 O O . LEU A 1 82 ? -8.284 43.596 2.766 1.00 56.25 82 LEU A O 1
#

pLDDT: mean 91.72, std 11.42, range [50.62, 98.5]

Sequence (82 aa):
MVEKLRPIAERNGRTLSQLAIAWVLRRPEVTSAIVGVRRPSQIEETAPAGDWNLSDEDIADIQLILEEYERKSAAPPAKSVL

Solvent-accessible surface area (backbone atoms only — not comparable to full-atom values): 5169 Å² total; per-residue (Å²): 106,73,78,70,50,40,62,62,16,52,79,68,76,46,49,60,69,23,45,55,49,18,64,56,55,70,39,89,89,44,89,77,81,92,79,92,72,94,51,74,71,51,49,73,63,42,58,67,16,80,78,46,78,76,49,73,65,56,51,50,55,51,49,55,51,49,54,55,47,50,59,62,67,69,51,76,80,76,80,81,82,126